Protein AF-A0A8T4IIQ4-F1 (afdb_monomer_lite)

Organism: NCBI:txid299421

pLDDT: mean 82.46, std 11.63, range [46.78, 92.56]

Secondary structure (DSSP, 8-state):
--SSSSSTTSPPHHHHHHHHHHHHHHHHHHHHHHHHHHHHHHTTS-HHHHHHHHHHHHHHHHHHHHTT-HHHHHHHHHHHHHHHHHTTTS-HHHHHHHHHHHHHHHHHHHHHHHHHHHHT-

Radius of gyration: 19.68 Å; chains: 1; bounding box: 69×26×46 Å

Foldseek 3Di:
DPPPPPPPPPDDPVNVVVLVVLLVVLLVQLVVQLVVQLVLLVVQDDPVVSCVLSNVLSVLSSVCSSVVVVLLVQLLVQLVVQLVVVVVPDGNVVSNVRSVVSSVVSSVVVVVVVVVVVVVD

Structure (mmCIF, N/CA/C/O backbone):
data_AF-A0A8T4IIQ4-F1
#
_entry.id   AF-A0A8T4IIQ4-F1
#
loop_
_atom_site.group_PDB
_atom_site.id
_atom_site.type_symbol
_atom_site.label_atom_id
_atom_site.label_alt_id
_atom_site.label_comp_id
_atom_site.label_asym_id
_atom_site.label_entity_id
_atom_site.label_seq_id
_atom_site.pdbx_PDB_ins_code
_atom_site.Cartn_x
_atom_site.Cartn_y
_atom_site.Cartn_z
_atom_site.occupancy
_atom_site.B_iso_or_equiv
_atom_site.auth_seq_id
_atom_site.auth_comp_id
_atom_site.auth_asym_id
_atom_site.auth_atom_id
_atom_site.pdbx_PDB_model_num
ATOM 1 N N . MET A 1 1 ? 50.204 -1.080 -25.605 1.00 51.72 1 MET A N 1
ATOM 2 C CA . MET A 1 1 ? 48.872 -1.629 -25.953 1.00 51.72 1 MET A CA 1
ATOM 3 C C . MET A 1 1 ? 48.074 -2.012 -24.690 1.00 51.72 1 MET A C 1
ATOM 5 O O . MET A 1 1 ? 47.485 -3.075 -24.650 1.00 51.72 1 MET A O 1
ATOM 9 N N . LEU A 1 2 ? 48.046 -1.161 -23.648 1.00 52.22 2 LEU A N 1
ATOM 10 C CA . LEU A 1 2 ? 47.392 -1.463 -22.351 1.00 52.22 2 LEU A CA 1
ATOM 11 C C . LEU A 1 2 ? 46.662 -0.254 -21.716 1.00 52.22 2 LEU A C 1
ATOM 13 O O . LEU A 1 2 ? 46.198 -0.336 -20.591 1.00 52.22 2 LEU A O 1
ATOM 17 N N . LEU A 1 3 ? 46.524 0.867 -22.435 1.00 51.31 3 LEU A N 1
ATOM 18 C CA . LEU A 1 3 ? 45.983 2.136 -21.904 1.00 51.31 3 LEU A CA 1
ATOM 19 C C . LEU A 1 3 ? 44.628 2.542 -22.512 1.00 51.31 3 LEU A C 1
ATOM 21 O O . LEU A 1 3 ? 44.184 3.671 -22.348 1.00 51.31 3 LEU A O 1
ATOM 25 N N . ARG A 1 4 ? 43.961 1.631 -23.235 1.00 51.56 4 ARG A N 1
ATOM 26 C CA . ARG A 1 4 ? 42.704 1.908 -23.961 1.00 51.56 4 ARG A CA 1
ATOM 27 C C . ARG A 1 4 ? 41.455 1.238 -23.374 1.00 51.56 4 ARG A C 1
ATOM 29 O O . ARG A 1 4 ? 40.405 1.304 -23.998 1.00 51.56 4 ARG A O 1
ATOM 36 N N . LEU A 1 5 ? 41.554 0.616 -22.196 1.00 47.84 5 LEU A N 1
ATOM 37 C CA . LEU A 1 5 ? 40.451 -0.141 -21.582 1.00 47.84 5 LEU A CA 1
ATOM 38 C C . LEU A 1 5 ? 39.708 0.589 -20.447 1.00 47.84 5 LEU A C 1
ATOM 40 O O . LEU A 1 5 ? 38.713 0.067 -19.964 1.00 47.84 5 LEU A O 1
ATOM 44 N N . SER A 1 6 ? 40.118 1.798 -20.042 1.00 49.50 6 SER A N 1
ATOM 45 C CA . SER A 1 6 ? 39.522 2.475 -18.868 1.00 49.50 6 SER A CA 1
ATOM 46 C C . SER A 1 6 ? 38.487 3.565 -19.170 1.00 49.50 6 SER A C 1
ATOM 48 O O . SER A 1 6 ? 37.967 4.160 -18.235 1.00 49.50 6 SER A O 1
ATOM 50 N N . VAL A 1 7 ? 38.159 3.846 -20.436 1.00 50.41 7 VAL A N 1
ATOM 51 C CA . VAL A 1 7 ? 37.235 4.953 -20.784 1.00 50.41 7 VAL A CA 1
ATOM 52 C C . VAL A 1 7 ? 35.822 4.466 -21.145 1.00 50.41 7 VAL A C 1
ATOM 54 O O . VAL A 1 7 ? 34.884 5.253 -21.135 1.00 50.41 7 VAL A O 1
ATOM 57 N N . SER A 1 8 ? 35.615 3.168 -21.389 1.00 46.78 8 SER A N 1
ATOM 58 C CA . SER A 1 8 ? 34.307 2.617 -21.792 1.00 46.78 8 SER A CA 1
ATOM 59 C C . SER A 1 8 ? 33.394 2.183 -20.633 1.00 46.78 8 SER A C 1
ATOM 61 O O . SER A 1 8 ? 32.313 1.657 -20.883 1.00 46.78 8 SER A O 1
ATOM 63 N N . GLN A 1 9 ? 33.811 2.384 -19.379 1.00 51.84 9 GLN A N 1
ATOM 64 C CA . GLN A 1 9 ? 33.053 2.012 -18.171 1.00 51.84 9 GLN A CA 1
ATOM 65 C C . GLN A 1 9 ? 32.632 3.220 -17.320 1.00 51.84 9 GLN A C 1
ATOM 67 O O . GLN A 1 9 ? 32.030 3.038 -16.267 1.00 51.84 9 GLN A O 1
ATOM 72 N N . LEU A 1 10 ? 32.920 4.453 -17.755 1.00 50.47 10 LEU A N 1
ATOM 73 C CA . LEU A 1 10 ? 32.322 5.631 -17.132 1.00 50.47 10 LEU A CA 1
ATOM 74 C C . LEU A 1 10 ? 30.841 5.666 -17.531 1.00 50.47 10 LEU A C 1
ATOM 76 O O . LEU A 1 10 ? 30.556 5.761 -18.732 1.00 50.47 10 LEU A O 1
ATOM 80 N N . PRO A 1 11 ? 29.897 5.573 -16.574 1.00 57.78 11 PRO A N 1
ATOM 81 C CA . PRO A 1 11 ? 28.498 5.799 -16.885 1.00 57.78 11 PRO A CA 1
ATOM 82 C C . PRO A 1 11 ? 28.400 7.156 -17.575 1.00 57.78 11 PRO A C 1
ATOM 84 O O . PRO A 1 11 ? 29.032 8.129 -17.156 1.00 57.78 11 PRO A O 1
ATOM 87 N N . SER A 1 12 ? 27.672 7.223 -18.695 1.00 68.38 12 SER A N 1
ATOM 88 C CA . SER A 1 12 ? 27.488 8.510 -19.355 1.00 68.38 12 SER A CA 1
ATOM 89 C C . SER A 1 12 ? 26.890 9.461 -18.319 1.00 68.38 12 SER A C 1
ATOM 91 O O . SER A 1 12 ? 25.969 9.089 -17.591 1.00 68.38 12 SER A O 1
ATOM 93 N N . ARG A 1 13 ? 27.414 10.685 -18.224 1.00 70.00 13 ARG A N 1
ATOM 94 C CA . ARG A 1 13 ? 26.935 11.706 -17.275 1.00 70.00 13 ARG A CA 1
ATOM 95 C C . ARG A 1 13 ? 25.405 11.879 -17.333 1.00 70.00 13 ARG A C 1
ATOM 97 O O . ARG A 1 13 ? 24.770 12.222 -16.345 1.00 70.00 13 ARG A O 1
ATOM 104 N N . ASN A 1 14 ? 24.817 11.579 -18.494 1.00 73.12 14 ASN A N 1
ATOM 105 C CA . ASN A 1 14 ? 23.379 11.551 -18.741 1.00 73.12 14 ASN A CA 1
ATOM 106 C C . ASN A 1 14 ? 22.671 10.380 -18.030 1.00 73.12 14 ASN A C 1
ATOM 108 O O . ASN A 1 14 ? 21.591 10.571 -17.482 1.00 73.12 14 ASN A O 1
ATOM 112 N N . GLY A 1 15 ? 23.268 9.185 -18.004 1.00 71.94 15 GLY A N 1
ATOM 113 C CA . GLY A 1 15 ? 22.744 8.019 -17.287 1.00 71.94 15 GLY A CA 1
ATOM 114 C C . GLY A 1 15 ? 22.720 8.208 -15.768 1.00 71.94 15 GLY A C 1
ATOM 115 O O . GLY A 1 15 ? 21.725 7.866 -15.132 1.00 71.94 15 GLY A O 1
ATOM 116 N N . GLU A 1 16 ? 23.757 8.825 -15.193 1.00 77.94 16 GLU A N 1
ATOM 117 C CA . GLU A 1 16 ? 23.773 9.179 -13.763 1.00 77.94 16 GLU A CA 1
ATOM 118 C C . GLU A 1 16 ? 22.668 10.187 -13.423 1.00 77.94 16 GLU A C 1
ATOM 120 O O . GLU A 1 16 ? 21.962 10.033 -12.427 1.00 77.94 16 GLU A O 1
ATOM 125 N N . PHE A 1 17 ? 22.469 11.192 -14.281 1.00 78.75 17 PHE A N 1
ATOM 126 C CA . PHE A 1 17 ? 21.452 12.222 -14.075 1.00 78.75 17 PHE A CA 1
ATOM 127 C C . PHE A 1 17 ? 20.029 11.649 -14.111 1.00 78.75 17 PHE A C 1
ATOM 129 O O . PHE A 1 17 ? 19.205 11.969 -13.253 1.00 78.75 17 PHE A O 1
ATOM 136 N N . VAL A 1 18 ? 19.749 10.760 -15.069 1.00 79.31 18 VAL A N 1
ATOM 137 C CA . VAL A 1 18 ? 18.455 10.069 -15.178 1.00 79.31 18 VAL A CA 1
ATOM 138 C C . VAL A 1 18 ? 18.212 9.175 -13.963 1.00 79.31 18 VAL A C 1
ATOM 140 O O . VAL A 1 18 ? 17.119 9.198 -13.399 1.00 79.31 18 VAL A O 1
ATOM 143 N N . PHE A 1 19 ? 19.229 8.435 -13.519 1.00 79.62 19 PHE A N 1
ATOM 144 C CA . PHE A 1 19 ? 19.127 7.563 -12.350 1.00 79.62 19 PHE A CA 1
ATOM 145 C C . PHE A 1 19 ? 18.843 8.347 -11.061 1.00 79.62 19 PHE A C 1
ATOM 147 O O . PHE A 1 19 ? 17.927 8.000 -10.312 1.00 79.62 19 PHE A O 1
ATOM 154 N N . ILE A 1 20 ? 19.574 9.442 -10.829 1.00 84.69 20 ILE A N 1
ATOM 155 C CA . ILE A 1 20 ? 19.366 10.328 -9.675 1.00 84.69 20 ILE A CA 1
ATOM 156 C C . ILE A 1 20 ? 17.960 10.932 -9.711 1.00 84.69 20 ILE A C 1
ATOM 158 O O . ILE A 1 20 ? 17.243 10.880 -8.712 1.00 84.69 20 ILE A O 1
ATOM 162 N N . MET A 1 21 ? 17.536 11.465 -10.861 1.00 82.81 21 MET A N 1
ATOM 163 C CA . MET A 1 21 ? 16.202 12.047 -11.024 1.00 82.81 21 MET A CA 1
ATOM 164 C C . MET A 1 21 ? 15.103 11.026 -10.715 1.00 82.81 21 MET A C 1
ATOM 166 O O . MET A 1 21 ? 14.149 11.330 -10.001 1.00 82.81 21 MET A O 1
ATOM 170 N N . PHE A 1 22 ? 15.253 9.799 -11.204 1.00 82.69 22 PHE A N 1
ATOM 171 C CA . PHE A 1 22 ? 14.292 8.728 -10.987 1.00 82.69 22 PHE A CA 1
ATOM 172 C C . PHE A 1 22 ? 14.177 8.325 -9.508 1.00 82.69 22 PHE A C 1
ATOM 174 O O . PHE A 1 22 ? 13.065 8.185 -8.991 1.00 82.69 22 PHE A O 1
ATOM 181 N N . PHE A 1 23 ? 15.306 8.236 -8.797 1.00 84.25 23 PHE A N 1
ATOM 182 C CA . PHE A 1 23 ? 15.330 8.010 -7.349 1.00 84.25 23 PHE A CA 1
ATOM 183 C C . PHE A 1 23 ? 14.676 9.149 -6.566 1.00 84.25 23 PHE A C 1
ATOM 185 O O . PHE A 1 23 ? 13.894 8.895 -5.650 1.00 84.25 23 PHE A O 1
ATOM 192 N N . ILE A 1 24 ? 14.950 10.401 -6.941 1.00 87.62 24 ILE A N 1
ATOM 193 C CA . ILE A 1 24 ? 14.321 11.568 -6.312 1.00 87.62 24 ILE A CA 1
ATOM 194 C C . ILE A 1 24 ? 12.800 11.487 -6.464 1.00 87.62 24 ILE A C 1
ATOM 196 O O . ILE A 1 24 ? 12.082 11.648 -5.478 1.00 87.62 24 ILE A O 1
ATOM 200 N N . ILE A 1 25 ? 12.298 11.176 -7.662 1.00 86.38 25 ILE A N 1
ATOM 201 C CA . ILE A 1 25 ? 10.854 11.048 -7.889 1.00 86.38 25 ILE A CA 1
ATOM 202 C C . ILE A 1 25 ? 10.267 9.909 -7.040 1.00 86.38 25 ILE A C 1
ATOM 204 O O . ILE A 1 25 ? 9.229 10.104 -6.407 1.00 86.38 25 ILE A O 1
ATOM 208 N N . ALA A 1 26 ? 10.943 8.760 -6.946 1.00 85.81 26 ALA A N 1
ATOM 209 C CA . ALA A 1 26 ? 10.501 7.651 -6.097 1.00 85.81 26 ALA A CA 1
ATOM 210 C C . ALA A 1 26 ? 10.380 8.058 -4.620 1.00 85.81 26 ALA A C 1
ATOM 212 O O . ALA A 1 26 ? 9.386 7.741 -3.959 1.00 85.81 26 ALA A O 1
ATOM 213 N N . VAL A 1 27 ? 11.375 8.785 -4.101 1.00 89.06 27 VAL A N 1
ATOM 214 C CA . VAL A 1 27 ? 11.377 9.297 -2.723 1.00 89.06 27 VAL A CA 1
ATOM 215 C C . VAL A 1 27 ? 10.232 10.284 -2.516 1.00 89.06 27 VAL A C 1
ATOM 217 O O . VAL A 1 27 ? 9.506 10.171 -1.528 1.00 89.06 27 VAL A O 1
ATOM 220 N N . VAL A 1 28 ? 10.017 11.205 -3.459 1.00 90.88 28 VAL A N 1
ATOM 221 C CA . VAL A 1 28 ? 8.912 12.174 -3.403 1.00 90.88 28 VAL A CA 1
ATOM 222 C C . VAL A 1 28 ? 7.560 11.460 -3.388 1.00 90.88 28 VAL A C 1
ATOM 224 O O . VAL A 1 28 ? 6.729 11.759 -2.534 1.00 90.88 28 VAL A O 1
ATOM 227 N N . ILE A 1 29 ? 7.345 10.475 -4.262 1.00 88.00 29 ILE A N 1
ATOM 228 C CA . ILE A 1 29 ? 6.100 9.693 -4.298 1.00 88.00 29 ILE A CA 1
ATOM 229 C C . ILE A 1 29 ? 5.893 8.947 -2.982 1.00 88.00 29 ILE A C 1
ATOM 231 O O . ILE A 1 29 ? 4.809 9.019 -2.406 1.00 88.00 29 ILE A O 1
ATOM 235 N N . SER A 1 30 ? 6.934 8.288 -2.469 1.00 87.19 30 SER A N 1
ATOM 236 C CA . SER A 1 30 ? 6.882 7.584 -1.181 1.00 87.19 30 SER A CA 1
ATOM 237 C C . SER A 1 30 ? 6.476 8.527 -0.049 1.00 87.19 30 SER A C 1
ATOM 239 O O . SER A 1 30 ? 5.593 8.207 0.748 1.00 87.19 30 SER A O 1
ATOM 241 N N . ALA A 1 31 ? 7.091 9.712 0.002 1.00 89.75 31 ALA A N 1
ATOM 242 C CA . ALA A 1 31 ? 6.818 10.720 1.018 1.00 89.75 31 ALA A CA 1
ATOM 243 C C . ALA A 1 31 ? 5.383 11.254 0.918 1.00 89.75 31 ALA A C 1
ATOM 245 O O . ALA A 1 31 ? 4.695 11.339 1.934 1.00 89.75 31 ALA A O 1
ATOM 246 N N . VAL A 1 32 ? 4.904 11.556 -0.293 1.00 91.25 32 VAL A N 1
ATOM 247 C CA . VAL A 1 32 ? 3.533 12.031 -0.531 1.00 91.25 32 VAL A CA 1
ATOM 248 C C . VAL A 1 32 ? 2.511 10.961 -0.149 1.00 91.25 32 VAL A C 1
ATOM 250 O O . VAL A 1 32 ? 1.575 11.248 0.597 1.00 91.25 32 VAL A O 1
ATOM 253 N N . VAL A 1 33 ? 2.703 9.715 -0.589 1.00 89.44 33 VAL A N 1
ATOM 254 C CA . VAL A 1 33 ? 1.810 8.596 -0.249 1.00 89.44 33 VAL A CA 1
ATOM 255 C C . VAL A 1 33 ? 1.779 8.367 1.262 1.00 89.44 33 VAL A C 1
ATOM 257 O O . VAL A 1 33 ? 0.698 8.213 1.838 1.00 89.44 33 VAL A O 1
ATOM 260 N N . GLY A 1 34 ? 2.936 8.406 1.926 1.00 87.44 34 GL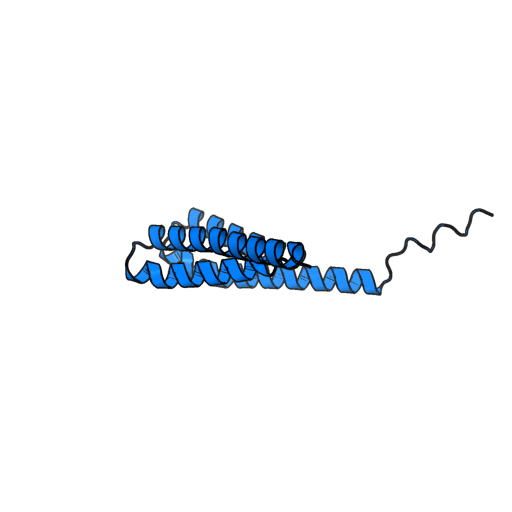Y A N 1
ATOM 261 C CA . GLY A 1 34 ? 3.024 8.314 3.382 1.00 87.44 34 GLY A CA 1
ATOM 262 C C . GLY A 1 34 ? 2.297 9.462 4.087 1.00 87.44 34 GLY A C 1
ATOM 263 O O . GLY A 1 34 ? 1.475 9.221 4.970 1.00 87.44 34 GLY A O 1
ATOM 264 N N . ALA A 1 35 ? 2.534 10.704 3.664 1.00 90.38 35 ALA A N 1
ATOM 265 C CA . ALA A 1 35 ? 1.912 11.894 4.243 1.00 90.38 35 ALA A CA 1
ATOM 266 C C . ALA A 1 35 ? 0.382 11.898 4.095 1.00 90.38 35 ALA A C 1
ATOM 268 O O . ALA A 1 35 ? -0.315 12.324 5.015 1.00 90.38 35 ALA A O 1
ATOM 269 N N . VAL A 1 36 ? -0.147 11.393 2.976 1.00 90.38 36 VAL A N 1
ATOM 270 C CA . VAL A 1 36 ? -1.596 11.262 2.747 1.00 90.38 36 VAL A CA 1
ATOM 271 C C . VAL A 1 36 ? -2.188 10.103 3.553 1.00 90.38 36 VAL A C 1
ATOM 273 O O . VAL A 1 36 ? -3.265 10.238 4.136 1.00 90.38 36 VAL A O 1
ATOM 276 N N . THR A 1 37 ? -1.490 8.968 3.628 1.00 88.44 37 THR A N 1
ATOM 277 C CA . THR A 1 37 ? -2.007 7.763 4.298 1.00 88.44 37 THR A CA 1
ATOM 278 C C . THR A 1 37 ? -1.985 7.892 5.819 1.00 88.44 37 THR A C 1
ATOM 280 O O . THR A 1 37 ? -2.922 7.449 6.487 1.00 88.44 37 THR A O 1
ATOM 283 N N . TYR A 1 38 ? -0.960 8.540 6.377 1.00 91.06 38 TYR A N 1
ATOM 284 C CA . TYR A 1 38 ? -0.789 8.685 7.821 1.00 91.06 38 TYR A CA 1
ATOM 285 C C . TYR A 1 38 ? -2.036 9.234 8.536 1.00 91.06 38 TYR A C 1
ATOM 287 O O . TYR A 1 38 ? -2.560 8.535 9.405 1.00 91.06 38 TYR A O 1
ATOM 295 N N . PRO A 1 39 ? -2.584 10.421 8.196 1.00 91.00 39 PRO A N 1
ATOM 296 C CA . PRO A 1 39 ? -3.756 10.962 8.882 1.00 91.00 39 PRO A CA 1
ATOM 297 C C . PRO A 1 39 ? -5.022 10.127 8.657 1.00 91.00 39 PRO A C 1
ATOM 299 O O . PRO A 1 39 ? -5.914 10.155 9.505 1.00 91.00 39 PRO A O 1
ATOM 302 N N . LEU A 1 40 ? -5.121 9.385 7.547 1.00 87.00 40 LEU A N 1
ATOM 303 C CA . LEU A 1 40 ? -6.258 8.504 7.280 1.00 87.00 40 LEU A CA 1
ATOM 304 C C . LEU A 1 40 ? -6.255 7.318 8.239 1.00 87.00 40 LEU A C 1
ATOM 306 O O . LEU A 1 40 ? -7.256 7.076 8.907 1.00 87.00 40 LEU A O 1
ATOM 310 N N . VAL A 1 41 ? -5.121 6.630 8.341 1.00 88.25 41 VAL A N 1
ATOM 311 C CA . VAL A 1 41 ? -4.982 5.412 9.144 1.00 88.25 41 VAL A CA 1
ATOM 312 C C . VAL A 1 41 ? -4.849 5.736 10.636 1.00 88.25 41 VAL A C 1
ATOM 314 O O . VAL A 1 41 ? -5.330 4.978 11.477 1.00 88.25 41 VAL A O 1
ATOM 317 N N . ARG A 1 42 ? -4.282 6.901 10.992 1.00 91.06 42 ARG A N 1
ATOM 318 C CA . ARG A 1 42 ? -4.130 7.349 12.390 1.00 91.06 42 ARG A CA 1
ATOM 319 C C . ARG A 1 42 ? -5.456 7.492 13.126 1.00 91.06 42 ARG A C 1
ATOM 321 O O . ARG A 1 42 ? -5.482 7.363 14.347 1.00 91.06 42 ARG A O 1
ATOM 328 N N . ARG A 1 43 ? -6.532 7.783 12.392 1.00 88.25 43 ARG A N 1
ATOM 329 C CA . ARG A 1 43 ? -7.890 7.898 12.939 1.00 88.25 43 ARG A CA 1
ATOM 330 C C . ARG A 1 43 ? -8.447 6.553 13.404 1.00 88.25 43 ARG A C 1
ATOM 332 O O . ARG A 1 43 ? -9.303 6.541 14.278 1.00 88.25 43 ARG A O 1
ATOM 339 N N . ASP A 1 44 ? -7.939 5.459 12.842 1.00 87.19 44 ASP A N 1
ATOM 340 C CA . ASP A 1 44 ? -8.529 4.128 12.970 1.00 87.19 44 ASP A CA 1
ATOM 341 C C . ASP A 1 44 ? -7.603 3.111 13.653 1.00 87.19 44 ASP A C 1
ATOM 343 O O . ASP A 1 44 ? -8.064 2.052 14.081 1.00 87.19 44 ASP A O 1
ATOM 347 N N . LEU A 1 45 ? -6.304 3.413 13.768 1.00 87.50 45 LEU A N 1
ATOM 348 C CA . LEU A 1 45 ? -5.293 2.532 14.349 1.00 87.50 45 LEU A CA 1
ATOM 349 C C . LEU A 1 45 ? -4.519 3.176 15.509 1.00 87.50 45 LEU A C 1
ATOM 351 O O . LEU A 1 45 ? -4.375 4.395 15.638 1.00 87.50 45 LEU A O 1
ATOM 355 N N . SER A 1 46 ? -3.910 2.314 16.327 1.00 91.81 46 SER A N 1
ATOM 356 C CA . SER A 1 46 ? -2.939 2.724 17.344 1.00 91.81 46 SER A CA 1
ATOM 357 C C . SER A 1 46 ? -1.709 3.408 16.707 1.00 91.81 46 SER A C 1
ATOM 359 O O . SER A 1 46 ? -1.430 3.206 15.520 1.00 91.81 46 SER A O 1
ATOM 361 N N . PRO A 1 47 ? -0.929 4.210 17.462 1.00 90.31 47 PRO A N 1
ATOM 362 C CA . PRO A 1 47 ? 0.196 4.968 16.900 1.00 90.31 47 PRO A CA 1
ATOM 363 C C . PRO A 1 47 ? 1.240 4.073 16.229 1.00 90.31 47 PRO A C 1
ATOM 365 O O . PRO A 1 47 ? 1.699 4.367 15.129 1.00 90.31 47 PRO A O 1
ATOM 368 N N . ARG A 1 48 ? 1.566 2.941 16.867 1.00 91.81 48 ARG A N 1
ATOM 369 C CA . ARG A 1 48 ? 2.529 1.966 16.340 1.00 91.81 48 ARG A CA 1
ATOM 370 C C . ARG A 1 48 ? 2.017 1.314 15.057 1.00 91.81 48 ARG A C 1
ATOM 372 O O . ARG A 1 48 ? 2.734 1.290 14.066 1.00 91.81 48 ARG A O 1
ATOM 379 N N . ALA A 1 49 ? 0.766 0.850 15.055 1.00 86.50 49 ALA A N 1
ATOM 380 C CA . ALA A 1 49 ? 0.168 0.215 13.882 1.00 86.50 49 ALA A CA 1
ATOM 381 C C . ALA A 1 49 ? 0.021 1.196 12.704 1.00 86.50 49 ALA A C 1
ATOM 383 O O . ALA A 1 49 ? 0.248 0.820 11.559 1.00 86.50 49 ALA A O 1
ATOM 384 N N . THR A 1 50 ? -0.273 2.468 12.989 1.00 89.50 50 THR A N 1
ATOM 385 C CA . THR A 1 50 ? -0.331 3.528 11.972 1.00 89.50 50 THR A CA 1
ATOM 386 C C . THR A 1 50 ? 1.021 3.735 11.300 1.00 89.50 50 THR A C 1
ATOM 388 O O . THR A 1 50 ? 1.084 3.796 10.074 1.00 89.50 50 THR A O 1
ATOM 391 N N . LEU A 1 51 ? 2.100 3.841 12.085 1.00 90.62 51 LEU A N 1
ATOM 392 C CA . LEU A 1 51 ? 3.450 4.032 11.549 1.00 90.62 51 LEU A CA 1
ATOM 393 C C . LEU A 1 51 ? 3.872 2.855 10.672 1.00 90.62 51 LEU A C 1
ATOM 395 O O . LEU A 1 51 ? 4.402 3.076 9.588 1.00 90.62 51 LEU A O 1
ATOM 399 N N . VAL A 1 52 ? 3.577 1.625 11.102 1.00 91.00 52 VAL A N 1
ATOM 400 C CA . VAL A 1 52 ? 3.867 0.422 10.312 1.00 91.00 52 VAL A CA 1
ATOM 401 C C . VAL A 1 52 ? 3.075 0.429 9.004 1.00 91.00 52 VAL A C 1
ATOM 403 O O . VAL A 1 52 ? 3.678 0.346 7.941 1.00 91.00 52 VAL A O 1
ATOM 406 N N . ALA A 1 53 ? 1.751 0.609 9.050 1.00 86.81 53 ALA A N 1
ATOM 407 C CA . ALA A 1 53 ? 0.913 0.612 7.848 1.00 86.81 53 ALA A CA 1
ATOM 408 C C . ALA A 1 53 ? 1.314 1.719 6.856 1.00 86.81 53 ALA A C 1
ATOM 410 O O . ALA A 1 53 ? 1.430 1.478 5.654 1.00 86.81 53 ALA A O 1
ATOM 411 N N . THR A 1 54 ? 1.583 2.922 7.369 1.00 90.69 54 THR A N 1
ATOM 412 C CA . THR A 1 54 ? 2.022 4.069 6.564 1.00 90.69 54 THR A CA 1
ATOM 413 C C . THR A 1 54 ? 3.408 3.833 5.966 1.00 90.69 54 THR A C 1
ATOM 415 O O . THR A 1 54 ? 3.632 4.109 4.790 1.00 90.69 54 THR A O 1
ATOM 418 N N . GLY A 1 55 ? 4.344 3.305 6.757 1.00 89.00 55 GLY A N 1
ATOM 419 C CA . GLY A 1 55 ? 5.685 2.973 6.286 1.00 89.00 55 GLY A CA 1
ATOM 420 C C . GLY A 1 55 ? 5.647 1.917 5.185 1.00 89.00 55 GLY A C 1
ATOM 421 O O . GLY A 1 55 ? 6.259 2.104 4.137 1.00 89.00 55 GLY A O 1
ATOM 422 N N . CYS A 1 56 ? 4.862 0.854 5.374 1.00 88.44 56 CYS A N 1
ATOM 423 C CA . CYS A 1 56 ? 4.687 -0.198 4.377 1.00 88.44 56 CYS A CA 1
ATOM 424 C C . CYS A 1 56 ? 4.128 0.345 3.056 1.00 88.44 56 CYS A C 1
ATOM 426 O O . CYS A 1 56 ? 4.686 0.040 2.006 1.00 88.44 56 CYS A O 1
ATOM 428 N N . ILE A 1 57 ? 3.073 1.170 3.087 1.00 87.12 57 ILE A N 1
ATOM 429 C CA . ILE A 1 57 ? 2.486 1.710 1.851 1.00 87.12 57 ILE A CA 1
ATOM 430 C C . ILE A 1 57 ? 3.432 2.702 1.154 1.00 87.12 57 ILE A C 1
ATOM 432 O O . ILE A 1 57 ? 3.523 2.704 -0.072 1.00 87.12 57 ILE A O 1
ATOM 436 N N . ALA A 1 58 ? 4.171 3.515 1.920 1.00 87.44 58 ALA A N 1
ATOM 437 C CA . ALA A 1 58 ? 5.132 4.474 1.379 1.00 87.44 58 ALA A CA 1
ATOM 438 C C . ALA A 1 58 ? 6.288 3.751 0.679 1.00 87.44 58 ALA A C 1
ATOM 440 O O . ALA A 1 58 ? 6.629 4.084 -0.454 1.00 87.44 58 ALA A O 1
ATOM 441 N N . VAL A 1 59 ? 6.837 2.713 1.319 1.00 87.06 59 VAL A N 1
ATOM 442 C CA . VAL A 1 59 ? 7.883 1.860 0.738 1.00 87.06 59 VAL A CA 1
ATOM 443 C C . VAL A 1 59 ? 7.362 1.125 -0.493 1.00 87.06 59 VAL A C 1
ATOM 445 O O . VAL A 1 59 ? 8.036 1.112 -1.520 1.00 87.06 59 VAL A O 1
ATOM 448 N N . ALA A 1 60 ? 6.155 0.557 -0.427 1.00 85.00 60 ALA A N 1
ATOM 449 C CA . ALA A 1 60 ? 5.554 -0.135 -1.561 1.00 85.00 60 ALA A CA 1
ATOM 450 C C . ALA A 1 60 ? 5.376 0.798 -2.769 1.00 85.00 60 ALA A C 1
ATOM 452 O O . ALA A 1 60 ? 5.739 0.420 -3.880 1.00 85.00 60 ALA A O 1
ATOM 453 N N . ALA A 1 61 ? 4.892 2.026 -2.559 1.00 83.62 61 ALA A N 1
ATOM 454 C CA . ALA A 1 61 ? 4.758 3.027 -3.616 1.00 83.62 61 ALA A CA 1
ATOM 455 C C . ALA A 1 61 ? 6.117 3.442 -4.208 1.00 83.62 61 ALA A C 1
ATOM 457 O O . ALA A 1 61 ? 6.245 3.536 -5.428 1.00 83.62 61 ALA A O 1
ATOM 458 N N . GLY A 1 62 ? 7.136 3.634 -3.365 1.00 82.25 62 GLY A N 1
ATOM 459 C CA . GLY A 1 62 ? 8.499 3.943 -3.800 1.00 82.25 62 GLY A CA 1
ATOM 460 C C . GLY A 1 62 ? 9.128 2.844 -4.642 1.00 82.25 62 GLY A C 1
ATOM 461 O O . GLY A 1 62 ? 9.592 3.104 -5.748 1.00 82.25 62 GLY A O 1
ATOM 462 N N . ILE A 1 63 ? 9.101 1.603 -4.149 1.00 80.19 63 ILE A N 1
ATOM 463 C CA . ILE A 1 63 ? 9.609 0.433 -4.880 1.00 80.19 63 ILE A CA 1
ATOM 464 C C . ILE A 1 63 ? 8.814 0.233 -6.173 1.00 80.19 63 ILE A C 1
ATOM 466 O O . ILE A 1 63 ? 9.403 -0.021 -7.223 1.00 80.19 63 ILE A O 1
ATOM 470 N N . GLY A 1 64 ? 7.490 0.395 -6.114 1.00 77.12 64 GLY A N 1
ATOM 471 C CA . GLY A 1 64 ? 6.615 0.314 -7.277 1.00 77.12 64 GLY A CA 1
ATOM 472 C C . GLY A 1 64 ? 7.000 1.320 -8.357 1.00 77.12 64 GLY A C 1
ATOM 473 O O . GLY A 1 64 ? 7.082 0.959 -9.526 1.00 77.12 64 GLY A O 1
ATOM 474 N N . TRP A 1 65 ? 7.331 2.553 -7.970 1.00 77.12 65 TRP A N 1
ATOM 475 C CA . TRP A 1 65 ? 7.854 3.546 -8.902 1.00 77.12 65 TRP A CA 1
ATOM 476 C C . TRP A 1 65 ? 9.224 3.154 -9.462 1.00 77.12 65 TRP A C 1
ATOM 478 O O . TRP A 1 65 ? 9.402 3.175 -10.677 1.00 77.12 65 TRP A O 1
ATOM 488 N N . VAL A 1 66 ? 10.169 2.743 -8.602 1.00 69.69 66 VAL A N 1
ATOM 489 C CA . VAL A 1 66 ? 11.540 2.383 -9.014 1.00 69.69 66 VAL A CA 1
ATOM 490 C C . VAL A 1 66 ? 11.554 1.230 -10.018 1.00 69.69 66 VAL A C 1
ATOM 492 O O . VAL A 1 66 ? 12.334 1.211 -10.965 1.00 69.69 66 VAL A O 1
ATOM 495 N N . LEU A 1 67 ? 10.667 0.262 -9.835 1.00 71.31 67 LEU A N 1
ATOM 496 C CA . LEU A 1 67 ? 10.559 -0.887 -10.726 1.00 71.31 67 LEU A CA 1
ATOM 497 C C . LEU A 1 67 ? 9.622 -0.627 -11.912 1.00 71.31 67 LEU A C 1
ATOM 499 O O . LEU A 1 67 ? 9.320 -1.552 -12.663 1.00 71.31 67 LEU A O 1
ATOM 503 N N . THR A 1 68 ? 9.139 0.609 -12.096 1.00 67.56 68 THR A N 1
ATOM 504 C CA . THR A 1 68 ? 8.130 0.988 -13.106 1.00 67.56 68 THR A CA 1
ATOM 505 C C . THR A 1 68 ? 6.849 0.144 -13.042 1.00 67.56 68 THR A C 1
ATOM 507 O O . THR A 1 68 ? 6.101 0.016 -14.010 1.00 67.56 68 THR A O 1
ATOM 510 N N . LEU A 1 69 ? 6.559 -0.416 -11.867 1.00 67.19 69 LEU A N 1
ATOM 511 C CA . LEU A 1 69 ? 5.384 -1.226 -11.583 1.00 67.19 69 LEU A CA 1
ATOM 512 C C . LEU A 1 69 ? 4.182 -0.310 -11.340 1.00 67.19 69 LEU A C 1
ATOM 514 O O . LEU A 1 69 ? 3.725 -0.132 -10.207 1.00 67.19 69 LEU A O 1
ATOM 518 N N . PHE A 1 70 ? 3.622 0.230 -12.423 1.00 71.88 70 PHE A N 1
ATOM 519 C CA . PHE A 1 70 ? 2.352 0.968 -12.400 1.00 71.88 70 PHE A CA 1
ATOM 520 C C . PHE A 1 70 ? 1.240 0.210 -11.653 1.00 71.88 70 PHE A C 1
ATOM 522 O O . PHE A 1 70 ? 0.384 0.822 -11.016 1.00 71.88 70 PHE A O 1
ATOM 529 N N . HIS A 1 71 ? 1.294 -1.123 -11.648 1.00 78.00 71 HIS A N 1
ATOM 530 C CA . HIS A 1 71 ? 0.371 -2.006 -10.935 1.00 78.00 71 HIS A CA 1
ATOM 531 C C . HIS A 1 71 ? 0.290 -1.744 -9.426 1.00 78.00 71 HIS A C 1
ATOM 533 O O . HIS A 1 71 ? -0.783 -1.888 -8.844 1.00 78.00 71 HIS A O 1
ATOM 539 N N . VAL A 1 72 ? 1.387 -1.310 -8.793 1.00 78.94 72 VAL A N 1
ATOM 540 C CA . VAL A 1 72 ? 1.397 -0.959 -7.363 1.00 78.94 72 VAL A CA 1
ATOM 541 C C . VAL A 1 72 ? 0.557 0.297 -7.123 1.00 78.94 72 VAL A C 1
ATOM 543 O O . VAL A 1 72 ? -0.204 0.351 -6.160 1.00 78.94 72 VAL A O 1
ATOM 546 N N . LEU A 1 73 ? 0.625 1.288 -8.018 1.00 77.62 73 LEU A N 1
ATOM 547 C CA . LEU A 1 73 ? -0.205 2.494 -7.927 1.00 77.62 73 LEU A CA 1
ATOM 548 C C . LEU A 1 73 ? -1.688 2.171 -8.149 1.00 77.62 73 LEU A C 1
ATOM 550 O O . LEU A 1 73 ? -2.541 2.6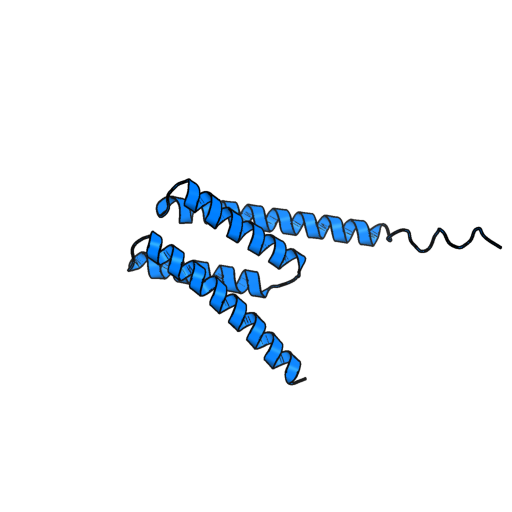96 -7.433 1.00 77.62 73 LEU A O 1
ATOM 554 N N . VAL A 1 74 ? -1.988 1.264 -9.085 1.00 81.25 74 VAL A N 1
ATOM 555 C CA . VAL A 1 74 ? -3.351 0.757 -9.314 1.00 81.25 74 VAL A CA 1
ATOM 556 C C . VAL A 1 74 ? -3.884 0.057 -8.062 1.00 81.25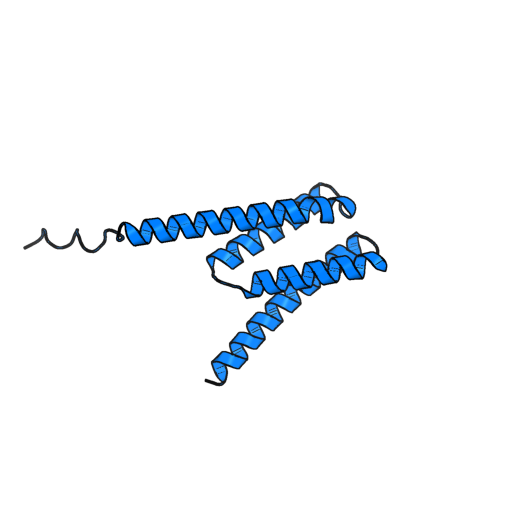 74 VAL A C 1
ATOM 558 O O . VAL A 1 74 ? -4.997 0.348 -7.621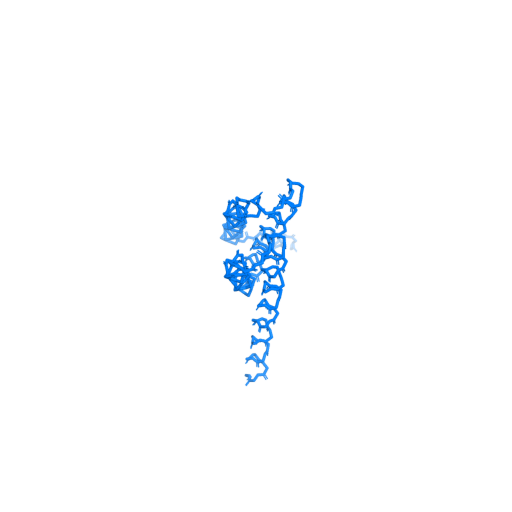 1.00 81.25 74 VAL A O 1
ATOM 561 N N . GLY A 1 75 ? -3.073 -0.801 -7.438 1.00 83.31 75 GLY A N 1
ATOM 562 C CA . GLY A 1 75 ? -3.393 -1.411 -6.151 1.00 83.31 75 GLY A CA 1
ATOM 563 C C . GLY A 1 75 ? -3.640 -0.371 -5.060 1.00 83.31 75 GLY A C 1
ATOM 564 O O . GLY A 1 75 ? -4.627 -0.468 -4.334 1.00 83.31 75 GLY A O 1
ATOM 565 N N . CYS A 1 76 ? -2.793 0.657 -4.949 1.00 83.94 76 CYS A N 1
ATOM 566 C CA . CYS A 1 76 ? -2.963 1.725 -3.957 1.00 83.94 76 CYS A CA 1
ATOM 567 C C . CYS A 1 76 ? -4.291 2.467 -4.145 1.00 83.94 76 CYS A C 1
ATOM 569 O O . CYS A 1 76 ? -4.999 2.712 -3.168 1.00 83.94 76 CYS A O 1
ATOM 571 N N . ALA A 1 77 ? -4.657 2.783 -5.389 1.00 85.25 77 ALA A N 1
ATOM 572 C CA . ALA A 1 77 ? -5.934 3.418 -5.699 1.00 85.25 77 ALA A CA 1
ATOM 573 C C . ALA A 1 77 ? -7.121 2.516 -5.322 1.00 85.25 77 ALA A C 1
ATOM 575 O O . ALA A 1 77 ? -8.042 2.971 -4.643 1.00 85.25 77 ALA A O 1
ATOM 576 N N . ALA A 1 78 ? -7.076 1.232 -5.692 1.00 87.12 78 ALA A N 1
ATOM 577 C CA . ALA A 1 78 ? -8.109 0.261 -5.331 1.00 87.12 78 ALA A CA 1
ATOM 578 C C . ALA A 1 78 ? -8.252 0.121 -3.807 1.00 87.12 78 ALA A C 1
ATOM 580 O O . ALA A 1 78 ? -9.359 0.203 -3.274 1.00 87.12 78 ALA A O 1
ATOM 581 N N . GLY A 1 79 ? -7.130 -0.016 -3.095 1.00 87.38 79 GLY A N 1
ATOM 582 C CA . GLY A 1 79 ? -7.100 -0.112 -1.639 1.00 87.38 79 GLY A CA 1
ATOM 583 C C . GLY A 1 79 ? -7.668 1.124 -0.946 1.00 87.38 79 GLY A C 1
ATOM 584 O O . GLY A 1 79 ? -8.463 0.994 -0.014 1.00 87.38 79 GLY A O 1
ATOM 585 N N . LEU A 1 80 ? -7.334 2.322 -1.436 1.00 87.75 80 LEU A N 1
ATOM 586 C CA . LEU A 1 80 ? -7.874 3.576 -0.912 1.00 87.75 80 LEU A CA 1
ATOM 587 C C . LEU A 1 80 ? -9.390 3.675 -1.125 1.00 87.75 80 LEU A C 1
ATOM 589 O O . LEU A 1 80 ? -10.114 4.020 -0.192 1.00 87.75 80 LEU A O 1
ATOM 593 N N . ILE A 1 81 ? -9.881 3.353 -2.324 1.00 89.50 81 ILE A N 1
ATOM 594 C CA . ILE A 1 81 ? -11.317 3.380 -2.633 1.00 89.50 81 ILE A CA 1
ATOM 595 C C . ILE A 1 81 ? -12.066 2.404 -1.726 1.00 89.50 81 ILE A C 1
ATOM 597 O O . ILE A 1 81 ? -13.046 2.789 -1.085 1.00 89.50 81 ILE A O 1
ATOM 601 N N . VAL A 1 82 ? -11.584 1.163 -1.621 1.00 92.44 82 VAL A N 1
ATOM 602 C CA . VAL A 1 82 ? -12.217 0.143 -0.779 1.00 92.44 82 VAL A CA 1
ATOM 603 C C . VAL A 1 82 ? -12.190 0.553 0.687 1.00 92.44 82 VAL A C 1
ATOM 605 O O . VAL A 1 82 ? -13.219 0.435 1.343 1.00 92.44 82 VAL A O 1
ATOM 608 N N . TYR A 1 83 ? -11.086 1.109 1.192 1.00 89.44 83 TYR A N 1
ATOM 609 C CA . TYR A 1 83 ? -11.028 1.665 2.545 1.00 89.44 83 TYR A CA 1
ATOM 610 C C . TYR A 1 83 ? -12.104 2.739 2.764 1.00 89.44 83 TYR A C 1
ATOM 612 O O . TYR A 1 83 ? -12.877 2.646 3.717 1.00 89.44 83 TYR A O 1
ATOM 620 N N . LEU A 1 84 ? -12.204 3.730 1.871 1.00 90.38 84 LEU A N 1
ATOM 621 C CA . LEU A 1 84 ? -13.168 4.831 1.995 1.00 90.38 84 LEU A CA 1
ATOM 622 C C . LEU A 1 84 ? -14.625 4.354 1.945 1.00 90.38 84 LEU A C 1
ATOM 624 O O . LEU A 1 84 ? -15.472 4.898 2.657 1.00 90.38 84 LEU A O 1
ATOM 628 N N . VAL A 1 85 ? -14.920 3.350 1.118 1.00 92.56 85 VAL A N 1
ATOM 629 C CA . VAL A 1 85 ? -16.253 2.742 1.026 1.00 92.56 85 VAL A CA 1
ATOM 630 C C . VAL A 1 85 ? -16.542 1.893 2.265 1.00 92.56 85 VAL A C 1
ATOM 632 O O . VAL A 1 85 ? -17.570 2.090 2.909 1.00 92.56 85 VAL A O 1
ATOM 635 N N . ALA A 1 86 ? -15.625 1.001 2.645 1.00 91.56 86 ALA A N 1
ATOM 636 C CA . ALA A 1 86 ? -15.765 0.098 3.785 1.00 91.56 86 ALA A CA 1
ATOM 637 C C . ALA A 1 86 ? -15.937 0.853 5.106 1.00 91.56 86 ALA A C 1
ATOM 639 O O . ALA A 1 86 ? -16.729 0.444 5.951 1.00 91.56 86 ALA A O 1
ATOM 640 N N . ARG A 1 87 ? -15.264 1.997 5.266 1.00 90.31 87 ARG A N 1
ATOM 641 C CA . ARG A 1 87 ? -15.350 2.845 6.464 1.00 90.31 87 ARG A CA 1
ATOM 642 C C . ARG A 1 87 ? -16.748 3.419 6.718 1.00 90.31 87 ARG A C 1
ATOM 644 O O . ARG A 1 87 ? -17.014 3.890 7.817 1.00 90.31 87 ARG A O 1
ATOM 651 N N . ARG A 1 88 ? -17.648 3.384 5.726 1.00 91.00 88 ARG A N 1
ATOM 652 C CA . ARG A 1 88 ? -19.063 3.758 5.901 1.00 91.00 88 ARG A CA 1
ATOM 653 C C . ARG A 1 88 ? -19.890 2.670 6.591 1.00 91.00 88 ARG A C 1
ATOM 655 O O . ARG A 1 88 ? -20.967 2.974 7.088 1.00 91.00 88 ARG A O 1
ATOM 662 N N . PHE A 1 89 ? -19.405 1.428 6.602 1.00 92.06 89 PHE A N 1
ATOM 663 C CA . PHE A 1 89 ? -20.168 0.249 7.029 1.00 92.06 89 PHE A CA 1
ATOM 664 C C . PHE A 1 89 ? -19.459 -0.593 8.099 1.00 92.06 89 PHE A C 1
ATOM 666 O O . PHE A 1 89 ? -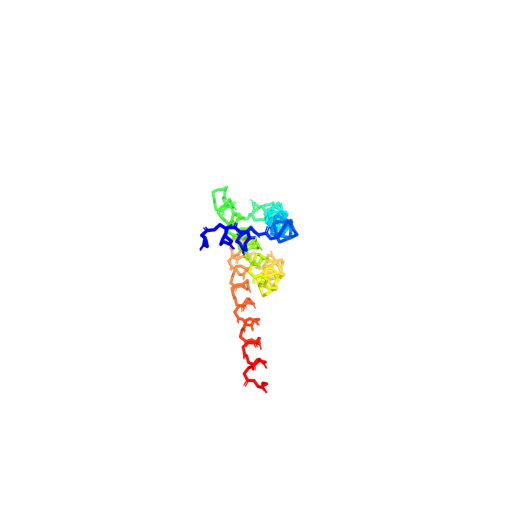20.112 -1.360 8.799 1.00 92.06 89 PHE A O 1
ATOM 673 N N . LEU A 1 90 ? -18.135 -0.475 8.222 1.00 91.44 90 LEU A N 1
ATOM 674 C CA . LEU A 1 90 ? -17.291 -1.289 9.094 1.00 91.44 90 LEU A CA 1
ATOM 675 C C . LEU A 1 90 ? -16.527 -0.430 10.102 1.00 91.44 90 LEU A C 1
ATOM 677 O O . LEU A 1 90 ? -16.361 0.779 9.932 1.00 91.44 90 LEU A O 1
ATOM 681 N N . THR A 1 91 ? -16.003 -1.082 11.139 1.00 91.19 91 THR A N 1
ATOM 682 C CA . THR A 1 91 ? -15.083 -0.435 12.085 1.00 91.19 91 THR A CA 1
ATOM 683 C C . THR A 1 91 ? -13.790 -0.014 11.382 1.00 91.19 91 THR A C 1
ATOM 685 O O . THR A 1 91 ? -13.372 -0.641 10.407 1.00 91.19 91 THR A O 1
ATOM 688 N N . GLY A 1 92 ? -13.118 1.027 11.885 1.00 84.94 92 GLY A N 1
ATOM 689 C CA . GLY A 1 92 ? -11.909 1.572 11.256 1.00 84.94 92 GLY A CA 1
ATOM 690 C C . GLY A 1 92 ? -10.828 0.517 10.990 1.00 84.94 92 GLY A C 1
ATOM 691 O O . GLY A 1 92 ? -10.285 0.439 9.892 1.00 84.94 92 GLY A O 1
ATOM 692 N N . THR A 1 93 ? -10.575 -0.378 11.948 1.00 88.25 93 THR A N 1
ATOM 693 C CA . THR A 1 93 ? -9.590 -1.460 11.785 1.00 88.25 93 THR A CA 1
ATOM 694 C C . THR A 1 93 ? -9.979 -2.446 10.679 1.00 88.25 93 THR A C 1
ATOM 696 O O . THR A 1 93 ? -9.129 -2.848 9.885 1.00 88.25 93 THR A O 1
ATOM 699 N N . GLN A 1 94 ? -11.263 -2.803 10.578 1.00 89.88 94 GLN A N 1
ATOM 700 C CA . GLN A 1 94 ? -11.770 -3.671 9.509 1.00 89.88 94 GLN A CA 1
ATOM 701 C C . GLN A 1 94 ? -11.721 -2.979 8.144 1.00 89.88 94 GLN A C 1
ATOM 703 O O . GLN A 1 94 ? -11.365 -3.612 7.154 1.00 89.88 94 GLN A O 1
ATOM 708 N N . ALA A 1 95 ? -12.021 -1.680 8.088 1.00 88.38 95 ALA A N 1
ATOM 709 C CA . ALA A 1 95 ? -11.917 -0.896 6.864 1.00 88.38 95 ALA A CA 1
ATOM 710 C C . ALA A 1 95 ? -10.465 -0.823 6.366 1.00 88.38 95 ALA A C 1
ATOM 712 O O . ALA A 1 95 ? -10.222 -0.994 5.171 1.00 88.38 95 ALA A O 1
ATOM 713 N N . VAL A 1 96 ? -9.492 -0.624 7.266 1.00 88.56 96 VAL A N 1
ATOM 714 C CA . VAL A 1 96 ? -8.061 -0.644 6.912 1.00 88.56 96 VAL A CA 1
ATOM 715 C C . VAL A 1 96 ? -7.644 -2.022 6.393 1.00 88.56 96 VAL A C 1
ATOM 717 O O . VAL A 1 96 ? -6.964 -2.103 5.372 1.00 88.56 96 VAL A O 1
ATOM 720 N N . ALA A 1 97 ? -8.083 -3.105 7.042 1.00 91.62 97 ALA A N 1
ATOM 721 C CA . ALA A 1 97 ? -7.805 -4.466 6.580 1.00 91.62 97 ALA A CA 1
ATOM 722 C C . ALA A 1 97 ? -8.409 -4.743 5.190 1.00 91.62 97 ALA A C 1
ATOM 724 O O . ALA A 1 97 ? -7.723 -5.280 4.321 1.00 91.62 97 ALA A O 1
ATOM 725 N N . ALA A 1 98 ? -9.654 -4.319 4.949 1.00 91.25 98 ALA A N 1
ATOM 726 C CA . ALA A 1 98 ? -10.309 -4.439 3.648 1.00 91.25 98 ALA A CA 1
ATOM 727 C C . ALA A 1 98 ? -9.578 -3.635 2.559 1.00 91.25 98 ALA A C 1
ATOM 729 O O . ALA A 1 98 ? -9.358 -4.144 1.460 1.00 91.25 98 ALA A O 1
ATOM 730 N N . GLY A 1 99 ? -9.141 -2.411 2.873 1.00 90.00 99 GLY A N 1
ATOM 731 C CA . GLY A 1 99 ? -8.318 -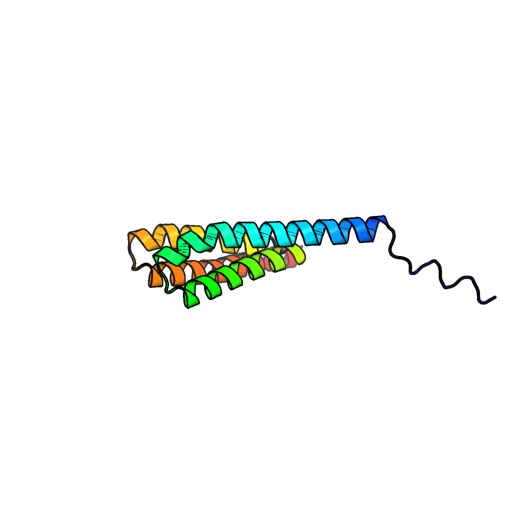1.602 1.972 1.00 90.00 99 GLY A CA 1
ATOM 732 C C . GLY A 1 99 ? -6.973 -2.260 1.651 1.00 90.00 99 GLY A C 1
ATOM 733 O O . GLY A 1 99 ? -6.572 -2.312 0.490 1.00 90.00 99 GLY A O 1
ATOM 734 N N . GLY A 1 100 ? -6.301 -2.836 2.652 1.00 88.62 100 GLY A N 1
ATOM 735 C CA . GLY A 1 100 ? -5.059 -3.592 2.456 1.00 88.62 100 GLY A CA 1
ATOM 736 C C . GLY A 1 100 ? -5.244 -4.842 1.587 1.00 88.62 100 GLY A C 1
ATOM 737 O O . GLY A 1 100 ? -4.434 -5.103 0.697 1.00 88.62 100 GLY A O 1
ATOM 738 N N . ALA A 1 101 ? -6.337 -5.583 1.784 1.00 91.25 101 ALA A N 1
ATOM 739 C CA . ALA A 1 101 ? -6.675 -6.733 0.947 1.00 91.25 101 ALA A CA 1
ATOM 740 C C . ALA A 1 101 ? -6.953 -6.314 -0.505 1.00 91.25 101 ALA A C 1
ATOM 742 O O . ALA A 1 101 ? -6.436 -6.928 -1.438 1.00 91.25 101 ALA A O 1
ATOM 743 N N . ALA A 1 102 ? -7.706 -5.231 -0.707 1.00 90.56 102 ALA A N 1
ATOM 744 C CA . ALA A 1 102 ? -7.977 -4.682 -2.031 1.00 90.56 102 ALA A CA 1
ATOM 745 C C . ALA A 1 102 ? -6.711 -4.172 -2.735 1.00 90.56 102 ALA A C 1
ATOM 747 O O . ALA A 1 102 ? -6.585 -4.346 -3.945 1.00 90.56 102 ALA A O 1
ATOM 748 N N . TYR A 1 103 ? -5.749 -3.617 -1.992 1.00 89.69 103 TYR A N 1
ATOM 749 C CA . TYR A 1 103 ? -4.426 -3.288 -2.524 1.00 89.69 103 TYR A CA 1
ATOM 750 C C . TYR A 1 103 ? -3.711 -4.527 -3.080 1.00 89.69 103 TYR A C 1
ATOM 752 O O . TYR A 1 103 ? -3.261 -4.516 -4.230 1.00 89.69 103 TYR A O 1
ATOM 760 N N . ALA A 1 104 ? -3.640 -5.604 -2.293 1.00 88.19 104 ALA A N 1
ATOM 761 C CA . ALA A 1 104 ? -2.957 -6.831 -2.698 1.00 88.19 104 ALA A CA 1
ATOM 762 C C . ALA A 1 104 ? -3.640 -7.486 -3.908 1.00 88.19 104 ALA A C 1
ATOM 764 O O . ALA A 1 104 ? -2.982 -7.795 -4.902 1.00 88.19 104 ALA A O 1
ATOM 765 N N . VAL A 1 105 ? -4.968 -7.631 -3.855 1.00 91.75 105 VAL A N 1
ATOM 766 C CA . VAL A 1 105 ? -5.765 -8.230 -4.935 1.00 91.75 105 VAL A CA 1
ATOM 767 C C . VAL A 1 105 ? -5.714 -7.373 -6.197 1.00 91.75 105 VAL A C 1
ATOM 769 O O . VAL A 1 105 ? -5.474 -7.902 -7.277 1.00 91.75 105 VAL A O 1
ATOM 772 N N . GLY A 1 106 ? -5.884 -6.054 -6.082 1.00 87.12 106 GLY A N 1
ATOM 773 C CA . GLY A 1 106 ? -5.829 -5.139 -7.223 1.00 87.12 106 GLY A CA 1
ATOM 774 C C . GLY A 1 106 ? -4.466 -5.154 -7.912 1.00 87.12 106 GLY A C 1
ATOM 775 O O . GLY A 1 106 ? -4.399 -5.232 -9.138 1.00 87.12 106 GLY A O 1
ATOM 776 N N . THR A 1 107 ? -3.381 -5.171 -7.132 1.00 87.12 107 THR A N 1
ATOM 777 C CA . THR A 1 107 ? -2.020 -5.309 -7.673 1.00 87.12 107 THR A CA 1
ATOM 778 C C . THR A 1 107 ? -1.857 -6.647 -8.396 1.00 87.12 107 THR A C 1
ATOM 780 O O . THR A 1 107 ? -1.413 -6.667 -9.543 1.00 87.12 107 THR A O 1
ATOM 783 N N . ALA A 1 108 ? -2.262 -7.758 -7.771 1.00 87.56 108 ALA A N 1
ATOM 784 C CA . ALA A 1 108 ? -2.140 -9.097 -8.349 1.00 87.56 108 ALA A CA 1
ATOM 785 C C . ALA A 1 108 ? -2.954 -9.259 -9.642 1.00 87.56 108 ALA A C 1
ATOM 787 O O . ALA A 1 108 ? -2.437 -9.781 -10.626 1.00 87.56 108 ALA A O 1
ATOM 788 N N . LEU A 1 109 ? -4.196 -8.766 -9.672 1.00 88.25 109 LEU A N 1
ATOM 789 C CA . LEU A 1 109 ? -5.039 -8.781 -10.870 1.00 88.25 109 LEU A CA 1
ATOM 790 C C . LEU A 1 109 ? -4.449 -7.922 -11.986 1.00 88.25 109 LEU A C 1
ATOM 792 O O . LEU A 1 109 ? -4.478 -8.325 -13.144 1.00 88.25 109 LEU A O 1
ATOM 796 N N . SER A 1 110 ? -3.891 -6.759 -11.649 1.00 86.81 110 SER A N 1
ATOM 797 C CA . SER A 1 110 ? -3.274 -5.873 -12.635 1.00 86.81 110 SER A CA 1
ATOM 798 C C . SER A 1 110 ? -2.024 -6.506 -13.260 1.00 86.81 110 SER A C 1
ATOM 800 O O . SER A 1 110 ? -1.874 -6.479 -14.481 1.00 86.81 110 SER A O 1
ATOM 802 N N . VAL A 1 111 ? -1.177 -7.152 -12.449 1.00 86.50 111 VAL A N 1
ATOM 803 C CA . VAL A 1 111 ? -0.030 -7.937 -12.939 1.00 86.50 111 VAL A CA 1
ATOM 804 C C . VAL A 1 111 ? -0.502 -9.137 -13.765 1.00 86.50 111 VAL A C 1
ATOM 806 O O . VAL A 1 111 ? 0.028 -9.380 -14.845 1.00 86.50 111 VAL A O 1
ATOM 809 N N . GLY A 1 112 ? -1.520 -9.866 -13.302 1.00 85.62 112 GLY A N 1
ATOM 810 C CA . GLY A 1 112 ? -2.088 -11.005 -14.025 1.00 85.62 112 GLY A CA 1
ATOM 811 C C . GLY A 1 112 ? -2.648 -10.615 -15.394 1.00 85.62 112 GLY A C 1
ATOM 812 O O . GLY A 1 112 ? -2.373 -11.289 -16.382 1.00 85.62 112 GLY A O 1
ATOM 813 N N . ALA A 1 113 ? -3.362 -9.490 -15.476 1.00 86.06 113 ALA A N 1
ATOM 814 C CA . ALA A 1 113 ? -3.877 -8.953 -16.732 1.00 86.06 113 ALA A CA 1
ATOM 815 C C . ALA A 1 113 ? -2.749 -8.595 -17.711 1.00 86.06 113 ALA A C 1
ATOM 817 O O . ALA A 1 113 ? -2.854 -8.909 -18.895 1.00 86.06 113 ALA A O 1
ATOM 818 N N . LEU A 1 114 ? -1.653 -8.000 -17.220 1.00 84.94 114 LEU A N 1
ATOM 819 C CA . LEU A 1 114 ? -0.471 -7.742 -18.045 1.00 84.94 114 LEU A CA 1
ATOM 820 C C . LEU A 1 114 ? 0.139 -9.048 -18.568 1.00 84.94 114 LEU A C 1
ATOM 822 O O . LEU A 1 114 ? 0.432 -9.144 -19.755 1.00 84.94 114 LEU A O 1
ATOM 826 N N . MET A 1 115 ? 0.308 -10.057 -17.710 1.00 88.00 115 MET A N 1
ATOM 827 C CA . MET A 1 115 ? 0.891 -11.344 -18.110 1.00 88.00 115 MET A CA 1
ATOM 828 C C . MET A 1 115 ? 0.049 -12.046 -19.178 1.00 88.00 115 MET A C 1
ATOM 830 O O . MET A 1 115 ? 0.602 -12.551 -20.152 1.00 88.00 115 MET A O 1
ATOM 834 N N . ILE A 1 116 ? -1.281 -12.019 -19.042 1.00 91.62 116 ILE A N 1
ATOM 835 C CA . ILE A 1 116 ? -2.195 -12.553 -20.060 1.00 91.62 116 ILE A CA 1
ATOM 836 C C . ILE A 1 116 ? -2.035 -11.782 -21.375 1.00 91.62 116 ILE A C 1
ATOM 838 O O . ILE A 1 116 ? -1.859 -12.405 -22.421 1.00 91.62 116 ILE A O 1
ATOM 842 N N . ALA A 1 117 ? -2.043 -10.446 -21.324 1.00 86.75 117 ALA A N 1
ATOM 843 C CA . ALA A 1 117 ? -1.883 -9.607 -22.510 1.00 86.75 117 ALA A CA 1
ATOM 844 C C . ALA A 1 117 ? -0.558 -9.876 -23.241 1.00 86.75 117 ALA A C 1
ATOM 846 O O . ALA A 1 117 ? -0.552 -9.975 -24.463 1.00 86.75 117 ALA A O 1
ATOM 847 N N . LEU A 1 118 ? 0.543 -10.052 -22.504 1.00 87.06 118 LEU A N 1
ATOM 848 C CA . LEU A 1 118 ? 1.854 -10.372 -23.073 1.00 87.06 118 LEU A CA 1
ATOM 849 C C . LEU A 1 118 ? 1.935 -11.801 -23.627 1.00 87.06 118 LEU A C 1
ATOM 851 O O . LEU A 1 118 ? 2.630 -12.017 -24.608 1.00 87.06 118 LEU A O 1
ATOM 855 N N . SER A 1 119 ? 1.237 -12.769 -23.025 1.00 85.94 119 SER A N 1
ATOM 856 C CA . SER A 1 119 ? 1.237 -14.169 -23.487 1.00 85.94 119 SER A CA 1
ATOM 857 C C . SER A 1 119 ? 0.451 -14.412 -24.780 1.00 85.94 119 SER A C 1
ATOM 859 O O . SER A 1 119 ? 0.592 -15.469 -25.388 1.00 85.94 119 SER A O 1
ATOM 861 N N . GLY A 1 120 ? -0.404 -13.462 -25.171 1.00 73.56 120 GLY A N 1
ATOM 862 C CA . GLY A 1 120 ? -1.199 -13.522 -26.399 1.00 73.56 120 GLY A CA 1
ATOM 863 C C . GLY A 1 120 ? -0.594 -12.776 -27.593 1.00 73.56 120 GLY A C 1
ATOM 864 O O . GLY A 1 120 ? -1.226 -12.768 -28.649 1.00 73.56 120 GLY A O 1
ATOM 865 N N . MET A 1 121 ? 0.568 -12.132 -27.425 1.00 70.44 121 MET A N 1
ATOM 866 C CA . MET A 1 121 ? 1.353 -11.497 -28.496 1.00 70.44 121 MET A CA 1
ATOM 867 C C . MET A 1 121 ? 2.464 -12.428 -28.973 1.00 70.44 121 MET A C 1
ATOM 869 O O . MET A 1 121 ? 2.746 -12.401 -30.190 1.00 70.44 121 MET A O 1
#

Sequence (121 aa):
MLLRLSVSQLPSRNGEFVFIMFFIIAVVISAVVGAVTYPLVRRDLSPRATLVATGCIAVAAGIGWVLTLFHVLVGCAAGLIVYLVARRFLTGTQAVAAGGAAYAVGTALSVGALMIALSGM